Protein AF-A0A850B619-F1 (afdb_monomer_lite)

Foldseek 3Di:
DPPPPDDALQLLLLLLVCLLVVHDLVVSQVSLVVVVHHRDDPCPSVVCNVQVNVLCVLPVVVSNVCSVPNDDSVVSVVCNVCVPPPPPDD

Radius of gyration: 14.47 Å; chains: 1; bounding box: 33×34×49 Å

Structure (mmCIF, N/CA/C/O backbone):
data_AF-A0A850B619-F1
#
_entry.id   AF-A0A850B619-F1
#
loop_
_atom_site.group_PDB
_atom_site.id
_atom_site.type_symbol
_atom_site.label_atom_id
_atom_site.label_alt_id
_atom_site.label_comp_id
_atom_site.label_asym_id
_atom_site.label_entity_id
_atom_site.label_seq_id
_atom_site.pdbx_PDB_ins_code
_atom_site.Cartn_x
_atom_site.Cartn_y
_atom_site.Cartn_z
_atom_site.occupancy
_atom_site.B_iso_or_equiv
_atom_site.auth_seq_id
_atom_site.auth_comp_id
_atom_site.auth_asym_id
_atom_site.auth_atom_id
_atom_site.pdbx_PDB_model_num
ATOM 1 N N . MET A 1 1 ? 4.577 -2.680 25.260 1.00 34.03 1 MET A N 1
ATOM 2 C CA . MET A 1 1 ? 5.056 -2.794 23.867 1.00 34.03 1 MET A CA 1
ATOM 3 C C . MET A 1 1 ? 3.873 -3.209 23.015 1.00 34.03 1 MET A C 1
ATOM 5 O O . MET A 1 1 ? 3.463 -4.357 23.094 1.00 34.03 1 MET A O 1
ATOM 9 N N . SER A 1 2 ? 3.239 -2.276 22.307 1.00 36.62 2 SER A N 1
ATOM 10 C CA . SER A 1 2 ? 2.095 -2.611 21.456 1.00 36.62 2 SER A CA 1
ATOM 11 C C . SER A 1 2 ? 2.626 -3.316 20.215 1.00 36.62 2 SER A C 1
ATOM 13 O O . SER A 1 2 ? 3.181 -2.668 19.332 1.00 36.62 2 SER A O 1
ATOM 15 N N . THR A 1 3 ? 2.502 -4.640 20.159 1.00 47.84 3 THR A N 1
ATOM 16 C CA . THR A 1 3 ? 2.601 -5.406 18.915 1.00 47.84 3 THR A CA 1
ATOM 17 C C . THR A 1 3 ? 1.590 -4.797 17.949 1.00 47.84 3 THR A C 1
ATOM 19 O O . THR A 1 3 ? 0.382 -4.968 18.103 1.00 47.84 3 THR A O 1
ATOM 22 N N . GLY A 1 4 ? 2.070 -3.957 17.027 1.00 57.50 4 GLY A N 1
ATOM 23 C CA . GLY A 1 4 ? 1.214 -3.234 16.094 1.00 57.50 4 GLY A CA 1
ATOM 24 C C . GLY A 1 4 ? 0.347 -4.234 15.341 1.00 57.50 4 GLY A C 1
ATOM 25 O O . GLY A 1 4 ? 0.874 -5.139 14.696 1.00 57.50 4 GLY A O 1
ATOM 26 N N . LYS A 1 5 ? -0.978 -4.109 15.469 1.00 68.62 5 LYS A N 1
ATOM 27 C CA . LYS A 1 5 ? -1.930 -4.966 14.760 1.00 68.62 5 LYS A CA 1
ATOM 28 C C . LYS A 1 5 ? -1.581 -4.916 13.271 1.00 68.62 5 LYS A C 1
ATOM 30 O O . LYS A 1 5 ? -1.560 -3.832 12.687 1.00 68.62 5 LYS A O 1
ATOM 35 N N . ARG A 1 6 ? -1.252 -6.073 12.685 1.00 80.12 6 ARG A N 1
ATOM 36 C CA . ARG A 1 6 ? -1.021 -6.181 11.240 1.00 80.12 6 ARG A CA 1
ATOM 37 C C . ARG A 1 6 ? -2.271 -5.684 10.517 1.00 80.12 6 ARG A C 1
ATOM 39 O O . ARG A 1 6 ? -3.384 -5.964 10.963 1.00 80.12 6 ARG A O 1
ATOM 46 N N . ARG A 1 7 ? -2.065 -4.947 9.423 1.00 89.81 7 ARG A N 1
ATOM 47 C CA . ARG A 1 7 ? -3.158 -4.523 8.543 1.00 89.81 7 ARG A CA 1
ATOM 48 C C . ARG A 1 7 ? -3.935 -5.747 8.050 1.00 89.81 7 ARG A C 1
ATOM 50 O O . ARG A 1 7 ? -3.341 -6.817 7.924 1.00 89.81 7 ARG A O 1
ATOM 57 N N . SER A 1 8 ? -5.227 -5.619 7.791 1.00 93.19 8 SER A N 1
ATOM 58 C CA . SER A 1 8 ? -6.022 -6.665 7.142 1.00 93.19 8 SER A CA 1
ATOM 59 C C . SER A 1 8 ? -5.720 -6.747 5.641 1.00 93.19 8 SER A C 1
ATOM 61 O O . SER A 1 8 ? -5.047 -5.878 5.082 1.00 93.19 8 SER A O 1
ATOM 63 N N . GLU A 1 9 ? -6.220 -7.790 4.980 1.00 94.44 9 GLU A N 1
ATOM 64 C CA . GLU A 1 9 ? -6.168 -7.915 3.515 1.00 94.44 9 GLU A CA 1
ATOM 65 C C . GLU A 1 9 ? -6.906 -6.759 2.836 1.00 94.44 9 GLU A C 1
ATOM 67 O O . GLU A 1 9 ? -6.356 -6.131 1.940 1.00 94.44 9 GLU A O 1
ATOM 72 N N . ALA A 1 10 ? -8.095 -6.396 3.330 1.00 94.44 10 ALA A N 1
ATOM 73 C CA . ALA A 1 10 ? -8.857 -5.259 2.814 1.00 94.44 10 ALA A CA 1
ATOM 74 C C . ALA A 1 10 ? -8.084 -3.935 2.949 1.00 94.44 10 ALA A C 1
ATOM 76 O O . ALA A 1 10 ? -8.017 -3.155 2.000 1.00 94.44 10 ALA A O 1
ATOM 77 N N . GLU A 1 11 ? -7.442 -3.696 4.099 1.00 95.50 11 GLU A N 1
ATOM 78 C CA . GLU A 1 11 ? -6.600 -2.511 4.287 1.00 95.50 11 GLU A CA 1
ATOM 79 C C . GLU A 1 11 ? -5.407 -2.511 3.319 1.00 95.50 11 GLU A C 1
ATOM 81 O O . GLU A 1 11 ? -5.105 -1.479 2.724 1.00 95.50 11 GLU A O 1
ATOM 86 N N . ARG A 1 12 ? -4.739 -3.657 3.122 1.00 95.06 12 ARG A N 1
ATOM 87 C CA . ARG A 1 12 ? -3.623 -3.777 2.168 1.00 95.06 12 ARG A CA 1
ATOM 88 C C . ARG A 1 12 ? -4.071 -3.560 0.726 1.00 95.06 12 ARG A C 1
ATOM 90 O O . ARG A 1 12 ? -3.406 -2.820 0.009 1.00 95.06 12 ARG A O 1
ATOM 97 N N . ALA A 1 13 ? -5.200 -4.139 0.327 1.00 95.19 13 ALA A N 1
ATOM 98 C CA . ALA A 1 13 ? -5.774 -3.961 -1.002 1.00 95.19 13 ALA A CA 1
ATOM 99 C C . ALA A 1 13 ? -6.053 -2.482 -1.293 1.00 95.19 13 ALA A C 1
ATOM 101 O O . ALA A 1 13 ? -5.631 -1.976 -2.332 1.00 95.19 13 ALA A O 1
ATOM 102 N N . ILE A 1 14 ? -6.672 -1.767 -0.344 1.00 96.50 14 ILE A N 1
ATOM 103 C CA . ILE A 1 14 ? -6.898 -0.319 -0.444 1.00 96.50 14 ILE A CA 1
ATOM 104 C C . ILE A 1 14 ? -5.571 0.422 -0.602 1.00 96.50 14 ILE A C 1
ATOM 106 O O . ILE A 1 14 ? -5.432 1.217 -1.526 1.00 96.50 14 ILE A O 1
ATOM 110 N N . ILE A 1 15 ? -4.590 0.160 0.267 1.00 95.31 15 ILE A N 1
ATOM 111 C CA . ILE A 1 15 ? -3.300 0.863 0.252 1.00 95.31 15 ILE A CA 1
ATOM 112 C C . ILE A 1 15 ? -2.580 0.649 -1.084 1.00 95.31 15 ILE A C 1
ATOM 114 O O . ILE A 1 15 ? -2.178 1.620 -1.720 1.00 95.31 15 ILE A O 1
ATOM 118 N N . TYR A 1 16 ? -2.425 -0.599 -1.526 1.00 94.75 16 TYR A N 1
ATOM 119 C CA . TYR A 1 16 ? -1.676 -0.908 -2.742 1.00 94.75 16 TYR A CA 1
ATOM 120 C C . TYR A 1 16 ? -2.377 -0.386 -3.996 1.00 94.75 16 TYR A C 1
ATOM 122 O O . TYR A 1 16 ? -1.746 0.319 -4.784 1.00 94.75 16 TYR A O 1
ATOM 130 N N . ALA A 1 17 ? -3.679 -0.645 -4.150 1.00 93.38 17 ALA A N 1
ATOM 131 C CA . ALA A 1 17 ? -4.431 -0.187 -5.315 1.00 93.38 17 ALA A CA 1
ATOM 132 C C . ALA A 1 17 ? -4.507 1.345 -5.381 1.00 93.38 17 ALA A C 1
ATOM 134 O O . ALA A 1 17 ? -4.334 1.925 -6.451 1.00 93.38 17 ALA A O 1
ATOM 135 N N . ALA A 1 18 ? -4.717 2.019 -4.246 1.00 94.38 18 ALA A N 1
ATOM 136 C CA . ALA A 1 18 ? -4.808 3.473 -4.212 1.00 94.38 18 ALA A CA 1
ATOM 137 C C . ALA A 1 18 ? -3.461 4.149 -4.504 1.00 94.38 18 ALA A C 1
ATOM 139 O O . ALA A 1 18 ? -3.425 5.120 -5.257 1.00 94.38 18 ALA A O 1
ATOM 140 N N . VAL A 1 19 ? -2.356 3.623 -3.962 1.00 93.69 19 VAL A N 1
ATOM 141 C CA . VAL A 1 19 ? -1.006 4.137 -4.241 1.00 93.69 19 VAL A CA 1
ATOM 142 C C . VAL A 1 19 ? -0.625 3.908 -5.707 1.00 93.69 19 VAL A C 1
ATOM 144 O O . VAL A 1 19 ? -0.118 4.827 -6.349 1.00 93.69 19 VAL A O 1
ATOM 147 N N . MET A 1 20 ? -0.905 2.722 -6.261 1.00 92.31 20 MET A N 1
ATOM 148 C CA . MET A 1 20 ? -0.703 2.437 -7.689 1.00 92.31 20 MET A CA 1
ATOM 149 C C . MET A 1 20 ? -1.555 3.341 -8.585 1.00 92.31 20 MET A C 1
ATOM 151 O O . MET A 1 20 ? -1.071 3.839 -9.596 1.00 92.31 20 MET A O 1
ATOM 155 N N . GLY A 1 21 ? -2.808 3.585 -8.196 1.00 91.44 21 GLY A N 1
ATOM 156 C CA . GLY A 1 21 ? -3.730 4.482 -8.893 1.00 91.44 21 GLY A CA 1
ATOM 157 C C . GLY A 1 21 ? -3.445 5.973 -8.686 1.00 91.44 21 GLY A C 1
ATOM 158 O O . GLY A 1 21 ? -4.178 6.803 -9.217 1.00 91.44 21 GLY A O 1
ATOM 159 N N . GLY A 1 22 ? -2.416 6.336 -7.911 1.00 92.31 22 GLY A N 1
ATOM 160 C CA . GLY A 1 22 ? -2.019 7.726 -7.684 1.00 92.31 22 GLY A CA 1
ATOM 161 C C . GLY A 1 22 ? -2.982 8.539 -6.813 1.00 92.31 22 GLY A C 1
ATOM 162 O O . GLY A 1 22 ? -2.988 9.768 -6.896 1.00 92.31 22 GLY A O 1
ATOM 163 N N . LEU A 1 23 ? -3.800 7.889 -5.981 1.00 94.94 23 LEU A N 1
ATOM 164 C CA . LEU A 1 23 ? -4.684 8.583 -5.045 1.00 94.94 23 LEU A CA 1
ATOM 165 C C . LEU A 1 23 ? -3.884 9.306 -3.960 1.00 94.94 23 LEU A C 1
ATOM 167 O O . LEU A 1 23 ? -2.849 8.838 -3.504 1.00 94.94 23 LEU A O 1
ATOM 171 N N . THR A 1 24 ? -4.395 10.438 -3.482 1.00 93.50 24 THR A N 1
ATOM 172 C CA . THR A 1 24 ? -3.747 11.182 -2.395 1.00 93.50 24 THR A CA 1
ATOM 173 C C . THR A 1 24 ? -3.812 10.415 -1.073 1.00 93.50 24 THR A C 1
ATOM 175 O O . THR A 1 24 ? -4.767 9.681 -0.823 1.00 93.50 24 THR A O 1
ATOM 178 N N . ASN A 1 25 ? -2.849 10.648 -0.173 1.00 93.19 25 ASN A N 1
ATOM 179 C CA . ASN A 1 25 ? -2.844 10.026 1.158 1.00 93.19 25 ASN A CA 1
ATOM 180 C C . ASN A 1 25 ? -4.163 10.266 1.924 1.00 93.19 25 ASN A C 1
ATOM 182 O O . ASN A 1 25 ? -4.732 9.340 2.488 1.00 93.19 25 ASN A O 1
ATOM 186 N N . ALA A 1 26 ? -4.721 11.480 1.839 1.00 94.19 26 ALA A N 1
ATOM 187 C CA . ALA A 1 26 ? -6.018 11.801 2.438 1.00 94.19 26 ALA A CA 1
ATOM 188 C C . ALA A 1 26 ? -7.161 10.928 1.891 1.00 94.19 26 ALA A C 1
ATOM 190 O O . ALA A 1 26 ? -8.060 10.538 2.634 1.00 94.19 26 ALA A O 1
ATOM 191 N N . ARG A 1 27 ? -7.131 10.592 0.595 1.00 95.62 27 ARG A N 1
ATOM 192 C CA . ARG A 1 27 ? -8.124 9.696 0.003 1.00 95.62 27 ARG A CA 1
ATOM 193 C C . ARG A 1 27 ? -7.926 8.249 0.454 1.00 95.62 27 ARG A C 1
ATOM 195 O O . ARG A 1 27 ? -8.916 7.556 0.665 1.00 95.62 27 ARG A O 1
ATOM 202 N N . VAL A 1 28 ? -6.680 7.807 0.631 1.00 95.62 28 VAL A N 1
ATOM 203 C CA . VAL A 1 28 ? -6.370 6.487 1.206 1.00 95.62 28 VAL A CA 1
ATOM 204 C C . VAL A 1 28 ? -6.921 6.380 2.626 1.00 95.62 28 VAL A C 1
ATOM 206 O O . VAL A 1 28 ? -7.604 5.408 2.934 1.00 95.62 28 VAL A O 1
ATOM 209 N N . ASP A 1 29 ? -6.701 7.397 3.461 1.00 95.69 29 ASP A N 1
ATOM 210 C CA . ASP A 1 29 ? -7.197 7.420 4.840 1.00 95.69 29 ASP A CA 1
ATOM 211 C C . ASP A 1 29 ? -8.731 7.339 4.905 1.00 95.69 29 ASP A C 1
ATOM 213 O O . ASP A 1 29 ? -9.270 6.556 5.686 1.00 95.69 29 ASP A O 1
ATOM 217 N N . GLN A 1 30 ? -9.435 8.062 4.025 1.00 96.12 30 GLN A N 1
ATOM 218 C CA . GLN A 1 30 ? -10.898 7.970 3.908 1.00 96.12 30 GLN A CA 1
ATOM 219 C C . GLN A 1 30 ? -11.379 6.563 3.534 1.00 96.12 30 GLN A C 1
ATOM 221 O O . GLN A 1 30 ? -12.390 6.097 4.051 1.00 96.12 30 GLN A O 1
ATOM 226 N N . LEU A 1 31 ? -10.686 5.880 2.619 1.00 96.50 31 LEU A N 1
ATOM 227 C CA . LEU A 1 31 ? -11.046 4.516 2.220 1.00 96.50 31 LEU A CA 1
ATOM 228 C C . LEU A 1 31 ? -10.759 3.510 3.342 1.00 96.50 31 LEU A C 1
ATOM 230 O O . LEU A 1 31 ? -11.544 2.592 3.561 1.00 96.50 31 LEU A O 1
ATOM 234 N N . LEU A 1 32 ? -9.662 3.696 4.081 1.00 96.19 32 LEU A N 1
ATOM 235 C CA . LEU A 1 32 ? -9.338 2.865 5.240 1.00 96.19 32 LEU A CA 1
ATOM 236 C C . LEU A 1 32 ? -10.406 2.992 6.331 1.00 96.19 32 LEU A C 1
ATOM 238 O O . LEU A 1 32 ? -10.814 1.979 6.893 1.00 96.19 32 LEU A O 1
ATOM 242 N N . GLU A 1 33 ? -10.909 4.198 6.585 1.00 95.81 33 GLU A N 1
ATOM 243 C CA . GLU A 1 33 ? -11.987 4.428 7.552 1.00 95.81 33 GLU A CA 1
ATOM 244 C C . GLU A 1 33 ? -13.270 3.655 7.194 1.00 95.81 33 GLU A C 1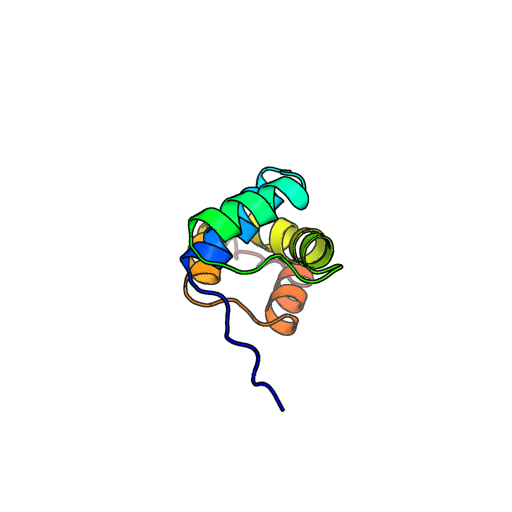
ATOM 246 O O . GLU A 1 33 ? -13.887 3.049 8.072 1.00 95.81 33 GLU A O 1
ATOM 251 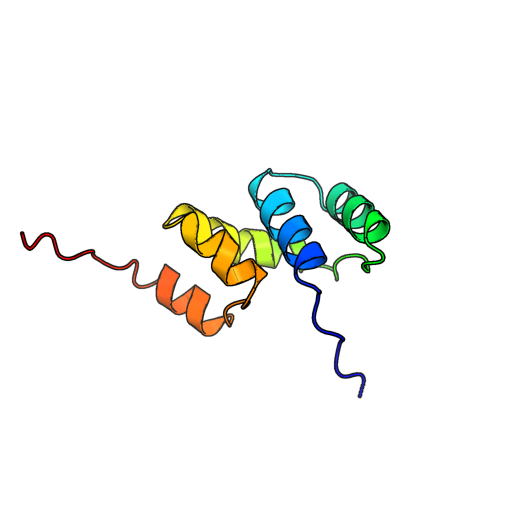N N . GLN A 1 34 ? -13.627 3.575 5.906 1.00 95.12 34 GLN A N 1
ATOM 252 C CA . GLN A 1 34 ? -14.813 2.840 5.431 1.00 95.12 34 GLN A CA 1
ATOM 253 C C . GLN A 1 34 ? -14.775 1.338 5.745 1.00 95.12 34 GLN A C 1
ATOM 255 O O . GLN A 1 34 ? -15.826 0.708 5.845 1.00 95.12 34 GLN A O 1
ATOM 260 N N . VAL A 1 35 ? -13.582 0.763 5.923 1.00 93.69 35 VAL A N 1
ATOM 261 C CA . VAL A 1 35 ? -13.396 -0.651 6.288 1.00 93.69 35 VAL A CA 1
ATOM 262 C C . VAL A 1 35 ? -13.019 -0.844 7.762 1.00 93.69 35 VAL A C 1
ATOM 264 O O . VAL A 1 35 ? -12.565 -1.919 8.154 1.00 93.69 35 VAL A O 1
ATOM 267 N N . GLY A 1 36 ? -13.179 0.191 8.596 1.00 92.81 36 GLY A N 1
ATOM 268 C CA . GLY A 1 36 ? -12.798 0.166 10.013 1.00 92.81 36 GLY A CA 1
ATOM 269 C C . GLY A 1 36 ? -11.282 0.140 10.247 1.00 92.81 36 GLY A C 1
ATOM 270 O O . GLY A 1 36 ? -10.816 -0.217 11.335 1.00 92.81 36 GLY A O 1
ATOM 271 N N . GLY A 1 37 ? -10.507 0.483 9.219 1.00 92.19 37 GLY A N 1
ATOM 272 C CA . GLY A 1 37 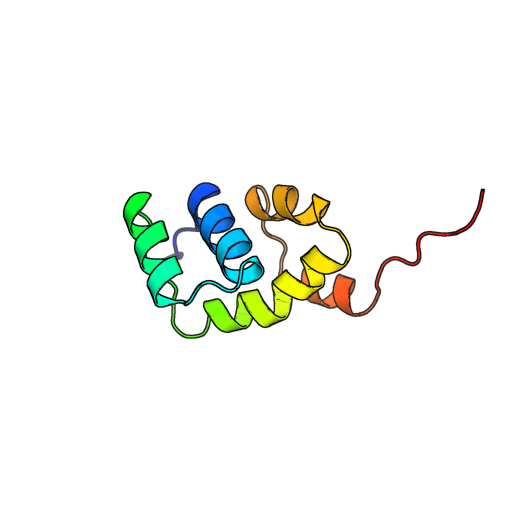? -9.061 0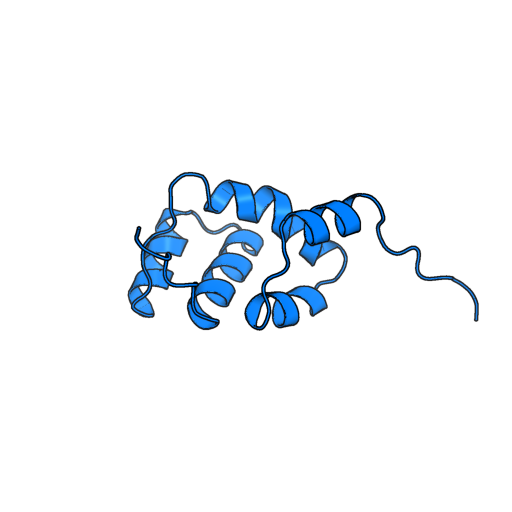.607 9.257 1.00 92.19 37 GLY A CA 1
ATOM 273 C C . GLY A 1 37 ? -8.603 1.934 9.854 1.00 92.19 37 GLY A C 1
ATOM 274 O O . GLY A 1 37 ? -9.358 2.892 10.000 1.00 92.19 37 GLY A O 1
ATOM 275 N N . ARG A 1 38 ? -7.325 1.995 10.228 1.00 92.75 38 ARG A N 1
ATOM 276 C CA . ARG A 1 38 ? -6.707 3.218 10.782 1.00 92.75 38 ARG A CA 1
ATOM 277 C C . ARG A 1 38 ? -6.041 4.053 9.683 1.00 92.75 38 ARG A C 1
ATOM 279 O O . ARG A 1 38 ? -5.546 3.448 8.734 1.00 92.75 38 ARG A O 1
ATOM 286 N N . PRO A 1 39 ? -5.879 5.375 9.843 1.00 93.06 39 PRO A N 1
ATOM 287 C CA . PRO A 1 39 ? -5.060 6.173 8.931 1.00 93.06 39 PRO A CA 1
ATOM 288 C C . PRO A 1 39 ? -3.642 5.615 8.765 1.00 93.06 39 PRO A C 1
ATOM 290 O O . PRO A 1 39 ? -3.123 4.919 9.652 1.00 93.06 39 PRO A O 1
ATOM 293 N N . LEU A 1 40 ? -3.008 5.889 7.629 1.00 89.62 40 LEU A N 1
ATOM 294 C CA . LEU A 1 40 ? -1.618 5.513 7.405 1.00 89.62 40 LEU A CA 1
ATOM 295 C C . LEU A 1 40 ? -0.679 6.316 8.321 1.00 89.62 40 LEU A C 1
ATOM 297 O O . LEU A 1 40 ? -0.841 7.527 8.474 1.00 89.62 40 LEU A O 1
ATOM 301 N N . PRO A 1 41 ? 0.349 5.679 8.913 1.00 89.31 41 PRO A N 1
ATOM 302 C CA . PRO A 1 41 ? 1.392 6.418 9.605 1.00 89.31 41 PRO A CA 1
ATOM 303 C C . PRO A 1 41 ? 2.110 7.389 8.653 1.00 89.31 41 PRO A C 1
ATOM 305 O O . PRO A 1 41 ? 2.275 7.070 7.466 1.00 89.31 41 PRO A O 1
ATOM 308 N N . PRO A 1 42 ? 2.618 8.527 9.160 1.00 86.00 42 PRO A N 1
ATOM 309 C CA . PRO A 1 42 ? 3.413 9.456 8.364 1.00 86.00 42 PRO A CA 1
ATOM 310 C C . PRO A 1 42 ? 4.540 8.737 7.608 1.00 86.00 42 PRO A C 1
ATOM 312 O O . PRO A 1 42 ? 5.232 7.887 8.166 1.00 86.00 42 PRO A O 1
ATOM 315 N N . GLY A 1 43 ? 4.700 9.042 6.319 1.00 87.06 43 GLY A N 1
ATOM 316 C CA . GLY A 1 43 ? 5.731 8.446 5.459 1.00 87.06 43 GLY A CA 1
ATOM 317 C C . GLY A 1 43 ? 5.448 7.022 4.961 1.00 87.06 43 GLY A C 1
ATOM 318 O O . GLY A 1 43 ? 6.126 6.574 4.039 1.00 87.06 43 GLY A O 1
ATOM 319 N N . SER A 1 44 ? 4.430 6.322 5.482 1.00 89.38 44 SER A N 1
ATOM 320 C CA . SER A 1 44 ? 4.072 4.975 4.999 1.00 89.38 44 SER A CA 1
ATOM 321 C C . SER A 1 44 ? 3.572 5.000 3.556 1.00 89.38 44 SER A C 1
ATOM 323 O O . SER A 1 44 ? 3.937 4.127 2.776 1.00 89.38 44 SER A O 1
ATOM 325 N N . TYR A 1 45 ? 2.798 6.024 3.183 1.00 91.75 45 TYR A N 1
ATOM 326 C CA . TYR A 1 45 ? 2.344 6.223 1.805 1.00 91.75 45 TYR A CA 1
ATOM 327 C C . TYR A 1 45 ? 3.528 6.316 0.826 1.00 91.75 45 TYR A C 1
ATOM 329 O O . TYR A 1 45 ? 3.601 5.555 -0.137 1.00 91.75 45 TYR A O 1
ATOM 337 N N . GLU A 1 46 ? 4.503 7.184 1.111 1.00 92.81 46 GLU A N 1
ATOM 338 C CA . GLU A 1 46 ? 5.689 7.363 0.260 1.00 92.81 46 GLU A CA 1
ATOM 339 C C . GLU A 1 46 ? 6.578 6.118 0.228 1.00 92.81 46 GLU A C 1
ATOM 341 O O . GLU A 1 46 ? 7.140 5.779 -0.813 1.00 92.81 46 GLU A O 1
ATOM 346 N N . TRP A 1 47 ? 6.681 5.394 1.344 1.00 90.75 47 TRP A N 1
ATOM 347 C CA . TRP A 1 47 ? 7.415 4.135 1.383 1.00 90.75 47 TRP A CA 1
ATOM 348 C C . TRP A 1 47 ? 6.762 3.063 0.502 1.00 90.75 47 TRP A C 1
ATOM 350 O O . TRP A 1 47 ? 7.447 2.451 -0.316 1.00 90.75 47 TRP A O 1
ATOM 360 N N . VAL A 1 48 ? 5.439 2.880 0.595 1.00 91.81 48 VAL A N 1
ATOM 361 C CA . VAL A 1 48 ? 4.707 1.960 -0.292 1.00 91.81 48 VAL A CA 1
ATOM 362 C C . VAL A 1 48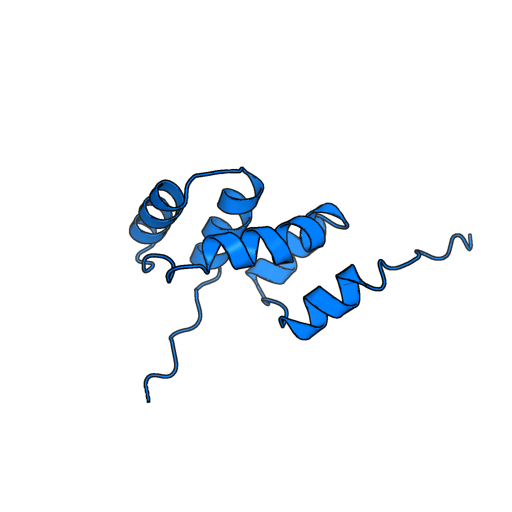 ? 4.871 2.397 -1.745 1.00 91.81 48 VAL A C 1
ATOM 364 O O . VAL A 1 48 ? 5.207 1.578 -2.594 1.00 91.81 48 VAL A O 1
ATOM 367 N N . LYS A 1 49 ? 4.727 3.690 -2.036 1.00 92.69 49 LYS A N 1
ATOM 368 C CA . LYS A 1 49 ? 4.910 4.224 -3.387 1.00 92.69 49 LYS A CA 1
ATOM 369 C C . LYS A 1 49 ? 6.299 3.922 -3.946 1.00 92.69 49 LYS A C 1
ATOM 371 O O . LYS A 1 49 ? 6.418 3.482 -5.081 1.00 92.69 49 LYS A O 1
ATOM 376 N N . ARG A 1 50 ? 7.354 4.124 -3.157 1.00 91.88 50 ARG A N 1
ATOM 377 C CA . ARG A 1 50 ? 8.740 3.918 -3.594 1.00 91.88 50 ARG A CA 1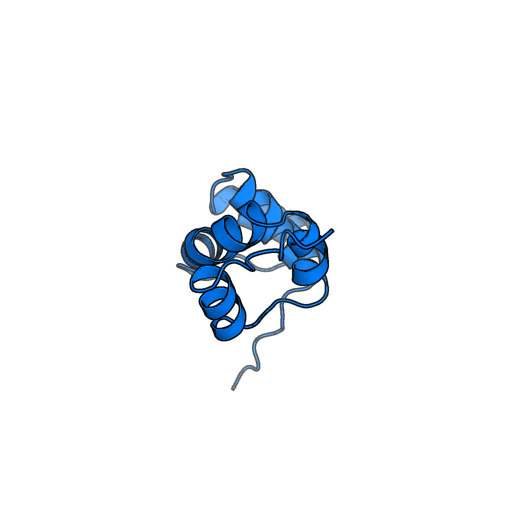
ATOM 378 C C . ARG A 1 50 ? 9.122 2.442 -3.717 1.00 91.88 50 ARG A C 1
ATOM 380 O O . ARG A 1 50 ? 9.935 2.111 -4.572 1.00 91.88 50 ARG A O 1
ATOM 387 N N . SER A 1 51 ? 8.594 1.579 -2.852 1.00 90.19 51 SER A N 1
ATOM 388 C CA . SER A 1 51 ? 9.005 0.172 -2.775 1.00 90.19 51 SER A CA 1
ATOM 389 C C . SER A 1 51 ? 8.061 -0.771 -3.514 1.00 90.19 51 SER A C 1
ATOM 391 O O . SER A 1 51 ? 8.518 -1.618 -4.271 1.00 90.19 51 SER A O 1
ATOM 393 N N . TYR A 1 52 ? 6.752 -0.630 -3.314 1.00 89.50 52 TYR A N 1
ATOM 394 C CA . TYR A 1 52 ? 5.767 -1.575 -3.836 1.00 89.50 52 TYR A CA 1
ATOM 395 C C . TYR A 1 52 ? 5.343 -1.266 -5.268 1.00 89.50 52 TYR A C 1
ATOM 397 O O . TYR A 1 52 ? 5.128 -2.196 -6.034 1.00 89.50 52 TYR A O 1
ATOM 405 N N . VAL A 1 53 ? 5.255 0.009 -5.666 1.00 90.38 53 VAL A N 1
ATOM 406 C CA . VAL A 1 53 ? 4.851 0.336 -7.047 1.00 90.38 53 VAL A CA 1
ATOM 407 C C . VAL A 1 53 ? 5.832 -0.246 -8.069 1.00 90.38 53 VAL A C 1
ATOM 409 O O . VAL A 1 53 ? 5.364 -0.955 -8.954 1.00 90.38 53 VAL A O 1
ATOM 412 N N . PRO A 1 54 ? 7.167 -0.074 -7.948 1.00 90.62 54 PRO A N 1
ATOM 413 C CA . PRO A 1 54 ? 8.100 -0.727 -8.869 1.00 90.62 54 PRO A CA 1
ATOM 414 C C . PRO A 1 54 ? 8.023 -2.258 -8.803 1.00 90.62 54 PRO A C 1
ATOM 416 O O . PRO A 1 54 ? 8.125 -2.928 -9.826 1.00 90.62 54 PRO A O 1
ATOM 419 N N . TYR A 1 55 ? 7.796 -2.808 -7.606 1.00 88.31 55 TYR A N 1
ATOM 420 C CA . TYR A 1 55 ? 7.702 -4.250 -7.379 1.00 88.31 55 TYR A CA 1
ATOM 421 C C . TYR A 1 55 ? 6.500 -4.883 -8.098 1.00 88.31 55 TYR A C 1
ATOM 423 O O . TYR A 1 55 ? 6.628 -5.984 -8.631 1.00 88.31 55 TYR A O 1
ATOM 431 N N . PHE A 1 56 ? 5.368 -4.173 -8.150 1.00 89.50 56 PHE A N 1
ATOM 432 C CA . PHE A 1 56 ? 4.166 -4.589 -8.877 1.00 89.50 56 PHE A CA 1
ATOM 433 C C . PHE A 1 56 ? 4.225 -4.272 -10.370 1.00 89.50 56 PHE A C 1
ATOM 435 O O . PHE A 1 56 ? 3.716 -5.044 -11.170 1.00 89.50 56 PHE A O 1
ATOM 442 N N . LEU A 1 57 ? 4.838 -3.153 -10.766 1.00 84.25 57 LEU A N 1
ATOM 443 C CA . LEU A 1 57 ? 4.954 -2.784 -12.180 1.00 84.25 57 LEU A CA 1
ATOM 444 C C . LEU A 1 57 ? 5.760 -3.804 -12.990 1.00 84.25 57 LEU A C 1
ATOM 446 O O . LEU A 1 57 ? 5.476 -3.981 -14.168 1.00 84.25 57 LEU A O 1
ATOM 450 N N . GLY A 1 58 ? 6.732 -4.477 -12.366 1.00 77.81 58 GLY A N 1
ATOM 451 C CA . GLY A 1 58 ? 7.455 -5.570 -13.015 1.00 77.81 58 GLY A CA 1
ATOM 452 C C . GLY A 1 58 ? 6.594 -6.816 -13.248 1.00 77.81 58 GLY A C 1
ATOM 453 O O . GLY A 1 58 ? 6.793 -7.498 -14.243 1.00 77.81 58 GLY A O 1
ATOM 454 N N . GLN A 1 59 ? 5.644 -7.105 -12.351 1.00 86.88 59 GLN A N 1
ATOM 455 C CA . GLN A 1 59 ? 4.812 -8.316 -12.343 1.00 86.88 59 GLN A CA 1
ATOM 456 C C . GLN A 1 59 ? 3.519 -8.042 -11.542 1.00 86.88 59 GLN A C 1
ATOM 458 O O . GLN A 1 59 ? 3.517 -8.050 -10.306 1.00 86.88 59 GLN A O 1
ATOM 463 N N . LEU A 1 60 ? 2.420 -7.721 -12.243 1.00 84.94 60 LEU A N 1
ATOM 464 C CA . LEU A 1 60 ? 1.161 -7.261 -11.623 1.00 84.94 60 LEU A CA 1
ATOM 465 C C . LEU A 1 60 ? 0.436 -8.349 -10.817 1.00 84.94 60 LEU A C 1
ATOM 467 O O . LEU A 1 60 ? -0.305 -8.039 -9.885 1.00 84.94 60 LEU A O 1
ATOM 471 N N . ASP A 1 61 ? 0.664 -9.615 -11.142 1.00 86.19 61 ASP A N 1
ATOM 472 C CA . ASP A 1 61 ? 0.179 -10.794 -10.420 1.00 86.19 61 ASP A CA 1
ATOM 473 C C . ASP A 1 61 ? 0.663 -10.836 -8.958 1.00 86.19 61 ASP A C 1
ATOM 475 O O . ASP A 1 61 ? -0.055 -11.304 -8.070 1.00 86.19 61 ASP A O 1
ATOM 479 N N . ARG A 1 62 ? 1.816 -10.221 -8.660 1.00 88.88 62 ARG A N 1
ATOM 480 C CA . ARG A 1 62 ? 2.333 -10.075 -7.288 1.00 88.88 62 ARG A CA 1
ATOM 481 C C . ARG A 1 62 ? 1.438 -9.239 -6.377 1.00 88.88 62 ARG A C 1
ATOM 483 O O . ARG A 1 62 ? 1.595 -9.307 -5.157 1.00 88.88 62 ARG A O 1
ATOM 490 N N . LEU A 1 63 ? 0.516 -8.444 -6.928 1.00 90.31 63 LEU A N 1
ATOM 491 C CA . LEU A 1 63 ? -0.407 -7.633 -6.135 1.00 90.31 63 LEU A CA 1
ATOM 492 C C . LEU A 1 63 ? -1.297 -8.509 -5.248 1.00 90.31 63 LEU A C 1
ATOM 494 O O . LEU A 1 63 ? -1.393 -8.249 -4.050 1.00 90.31 63 LEU A O 1
ATOM 498 N N . GLY A 1 64 ? -1.906 -9.557 -5.812 1.00 90.06 64 GLY A N 1
ATOM 499 C CA . GLY A 1 64 ? -2.761 -10.480 -5.058 1.00 90.06 64 GLY A CA 1
ATOM 500 C C . GLY A 1 64 ? -1.980 -11.175 -3.943 1.00 90.06 64 GLY A C 1
ATOM 501 O O . GLY A 1 64 ? -2.370 -11.118 -2.777 1.00 90.06 64 GLY A O 1
ATOM 502 N N . ALA A 1 65 ? -0.800 -11.701 -4.281 1.00 90.56 65 ALA A N 1
ATOM 503 C CA . ALA A 1 65 ? 0.091 -12.338 -3.317 1.00 90.56 65 ALA A CA 1
ATOM 504 C C . ALA A 1 65 ? 0.510 -11.384 -2.184 1.00 90.56 65 ALA A C 1
ATOM 506 O O . ALA A 1 65 ? 0.504 -11.774 -1.022 1.00 90.56 65 ALA A O 1
ATOM 507 N N . ALA A 1 66 ? 0.816 -10.117 -2.482 1.00 90.81 66 ALA A N 1
ATOM 508 C CA . ALA A 1 66 ? 1.164 -9.130 -1.459 1.00 90.81 66 ALA A CA 1
ATOM 509 C C . ALA A 1 66 ? -0.033 -8.723 -0.580 1.00 90.81 66 ALA A C 1
ATOM 511 O O . ALA A 1 66 ? 0.151 -8.348 0.584 1.00 90.81 66 ALA A O 1
ATOM 512 N N . ILE A 1 67 ? -1.258 -8.787 -1.111 1.00 92.62 67 ILE A N 1
ATOM 513 C CA . ILE A 1 67 ? -2.483 -8.565 -0.336 1.00 92.62 67 ILE A CA 1
ATOM 514 C C . ILE A 1 67 ? -2.690 -9.698 0.666 1.00 92.62 67 ILE A C 1
ATOM 516 O O . ILE A 1 67 ? -2.995 -9.403 1.815 1.00 92.62 67 ILE A O 1
ATOM 520 N N . GLU A 1 68 ? -2.490 -10.959 0.305 1.00 91.94 68 GLU A N 1
ATOM 521 C CA . GLU A 1 68 ? -2.657 -12.094 1.230 1.00 91.94 68 GLU A CA 1
ATOM 522 C C . GLU A 1 68 ? -1.457 -12.217 2.185 1.00 91.94 68 GLU A C 1
ATOM 524 O O . GLU A 1 68 ? -1.591 -12.282 3.414 1.00 91.94 68 GLU A O 1
ATOM 529 N N . HIS A 1 69 ? -0.257 -12.139 1.617 1.00 89.81 69 HIS A N 1
ATOM 530 C CA . HIS A 1 69 ? 1.021 -12.397 2.265 1.00 89.81 69 HIS A CA 1
ATOM 531 C C . HIS A 1 69 ? 2.021 -11.269 1.951 1.00 89.81 69 HIS A C 1
ATOM 533 O O . HIS A 1 69 ? 2.837 -11.387 1.036 1.00 89.81 69 HIS A O 1
ATOM 539 N N . PRO A 1 70 ? 1.994 -10.152 2.707 1.00 86.69 70 PRO A N 1
ATOM 540 C CA . PRO A 1 70 ? 2.834 -8.999 2.405 1.00 86.69 70 PRO A CA 1
ATOM 541 C C . PRO A 1 70 ? 4.327 -9.359 2.503 1.00 86.69 70 PRO A C 1
ATOM 543 O O . PRO A 1 70 ? 4.763 -9.844 3.557 1.00 86.69 70 PRO A O 1
ATOM 546 N N . PRO A 1 71 ? 5.123 -9.104 1.448 1.00 86.81 71 PRO A N 1
ATOM 547 C CA . PRO A 1 71 ? 6.542 -9.421 1.442 1.00 86.81 71 PRO A CA 1
ATOM 548 C C . PRO A 1 71 ? 7.321 -8.560 2.439 1.00 86.81 71 PRO A C 1
ATOM 550 O O . PRO A 1 71 ? 6.921 -7.458 2.830 1.00 86.81 71 PRO A O 1
ATOM 553 N N . THR A 1 72 ? 8.482 -9.063 2.851 1.00 88.75 72 THR A N 1
ATOM 554 C CA . THR A 1 72 ? 9.401 -8.291 3.689 1.00 88.75 72 THR A CA 1
ATOM 555 C C . THR A 1 72 ? 10.089 -7.200 2.867 1.00 88.75 72 THR A C 1
ATOM 557 O O . THR A 1 72 ? 10.239 -7.310 1.651 1.00 88.75 72 THR A O 1
ATOM 560 N N . ALA A 1 73 ? 10.563 -6.145 3.535 1.00 85.25 73 ALA A N 1
ATOM 561 C CA . ALA A 1 73 ? 11.317 -5.082 2.870 1.00 85.25 73 ALA A CA 1
ATOM 562 C C . ALA A 1 73 ? 12.589 -5.608 2.177 1.00 85.25 73 ALA A C 1
ATOM 564 O O . ALA A 1 73 ? 12.954 -5.112 1.113 1.00 85.25 73 ALA A O 1
ATOM 565 N N . THR A 1 74 ? 13.241 -6.616 2.769 1.00 88.00 74 THR A N 1
ATOM 566 C CA . THR A 1 74 ? 14.409 -7.290 2.187 1.00 88.00 74 THR A CA 1
ATOM 567 C C . THR A 1 74 ? 14.046 -7.979 0.880 1.00 88.00 74 THR A C 1
ATOM 569 O O . THR A 1 74 ? 14.693 -7.708 -0.124 1.00 88.00 74 THR A O 1
ATOM 572 N N . HIS A 1 75 ? 12.963 -8.763 0.870 1.00 87.50 75 HIS A N 1
ATOM 573 C CA . HIS A 1 75 ? 12.506 -9.463 -0.329 1.00 87.50 75 HIS A CA 1
ATOM 574 C C . HIS A 1 75 ? 12.196 -8.489 -1.471 1.00 87.50 75 HIS A C 1
ATOM 576 O O . HIS A 1 75 ? 12.716 -8.640 -2.567 1.00 87.50 75 HIS A O 1
ATOM 582 N N . ILE A 1 76 ? 11.439 -7.419 -1.190 1.00 87.81 76 ILE A N 1
ATOM 583 C CA . ILE A 1 76 ? 11.144 -6.383 -2.193 1.00 87.81 76 ILE A CA 1
ATOM 584 C C . ILE A 1 76 ? 12.439 -5.794 -2.757 1.00 87.81 76 ILE A C 1
ATOM 586 O O . ILE A 1 76 ? 12.569 -5.620 -3.964 1.00 87.81 76 ILE A O 1
ATOM 590 N N . LYS A 1 77 ? 13.407 -5.475 -1.891 1.00 86.56 77 LYS A N 1
ATOM 591 C CA . LYS A 1 77 ? 14.680 -4.894 -2.321 1.00 86.56 77 LYS A CA 1
ATOM 592 C C . LYS A 1 77 ? 15.469 -5.859 -3.208 1.00 86.56 77 LYS A C 1
ATOM 594 O O . LYS A 1 77 ? 15.990 -5.417 -4.223 1.00 86.56 77 LYS A O 1
ATOM 599 N N . GLU A 1 78 ? 15.556 -7.133 -2.840 1.00 87.31 78 GLU A N 1
ATOM 600 C CA . GLU A 1 78 ? 16.244 -8.164 -3.628 1.00 87.31 78 GLU A CA 1
ATOM 601 C C . GLU A 1 78 ? 15.618 -8.308 -5.017 1.00 87.31 78 GLU A C 1
ATOM 603 O O . GLU A 1 78 ? 16.332 -8.230 -6.012 1.00 87.31 78 GLU A O 1
ATOM 608 N N . THR A 1 79 ? 14.288 -8.390 -5.096 1.00 84.88 79 THR A N 1
ATOM 609 C CA . THR A 1 79 ? 13.559 -8.482 -6.368 1.00 84.88 79 THR A CA 1
ATOM 610 C C . THR A 1 79 ? 13.731 -7.249 -7.256 1.00 84.88 79 THR A C 1
ATOM 612 O O . THR A 1 79 ? 13.708 -7.357 -8.477 1.00 84.88 79 THR A O 1
ATOM 615 N N . LEU A 1 80 ? 13.890 -6.060 -6.668 1.00 83.06 80 LEU A N 1
ATOM 616 C CA . LEU A 1 80 ? 14.138 -4.830 -7.427 1.00 83.06 80 LEU A CA 1
ATOM 617 C C . LEU A 1 80 ? 15.593 -4.689 -7.899 1.00 83.06 80 LEU A C 1
ATOM 619 O O . LEU A 1 80 ? 15.844 -3.936 -8.834 1.00 83.06 80 LEU A O 1
ATOM 623 N N . VAL A 1 81 ? 16.546 -5.360 -7.243 1.00 80.44 81 VAL A N 1
ATOM 624 C CA . VAL A 1 81 ? 17.974 -5.354 -7.620 1.00 80.44 81 VAL A CA 1
ATOM 625 C C . VAL A 1 81 ? 18.277 -6.441 -8.651 1.00 80.44 81 VAL A C 1
ATOM 627 O O . VAL A 1 81 ? 19.078 -6.212 -9.552 1.00 80.44 81 VAL A O 1
ATOM 630 N N . HIS A 1 82 ? 17.613 -7.589 -8.536 1.00 67.50 82 HIS A N 1
ATOM 631 C CA . HIS A 1 82 ? 17.678 -8.699 -9.477 1.00 67.50 82 HIS A CA 1
ATOM 632 C C . HIS A 1 82 ? 16.270 -8.937 -10.035 1.00 67.50 82 HIS A C 1
ATOM 634 O O . HIS A 1 82 ? 15.566 -9.822 -9.536 1.00 67.50 82 HIS A O 1
ATOM 640 N N . PRO A 1 83 ? 15.805 -8.126 -11.008 1.00 61.69 83 PRO A N 1
ATOM 641 C CA . PRO A 1 83 ? 14.607 -8.494 -11.747 1.00 61.69 83 PRO A CA 1
ATOM 642 C C . PRO A 1 83 ? 14.868 -9.882 -12.334 1.00 61.69 83 PRO A C 1
ATOM 644 O O . PRO A 1 83 ? 15.945 -10.108 -12.878 1.00 61.69 83 PRO A O 1
ATOM 647 N N . HIS A 1 84 ? 13.948 -10.823 -12.120 1.00 56.72 84 HIS A N 1
ATOM 648 C CA . HIS A 1 84 ? 14.081 -12.182 -12.638 1.00 56.72 84 HIS A CA 1
ATOM 649 C C . HIS A 1 84 ? 14.315 -12.065 -14.149 1.00 56.72 84 HIS A C 1
ATOM 651 O O . HIS A 1 84 ? 13.446 -11.568 -14.864 1.00 56.72 84 HIS A O 1
ATOM 657 N N . GLU A 1 85 ? 15.524 -12.393 -14.599 1.00 54.88 85 GLU A N 1
ATOM 658 C CA . GLU A 1 85 ? 15.784 -12.701 -15.996 1.00 54.88 85 GLU A CA 1
ATOM 659 C C . GLU A 1 85 ? 15.044 -14.017 -16.199 1.00 54.88 85 GLU A C 1
ATOM 661 O O . GLU A 1 85 ? 15.506 -15.060 -15.744 1.00 54.88 85 GLU A O 1
ATOM 666 N N . ASP A 1 86 ? 13.814 -13.942 -16.710 1.00 52.31 86 ASP A N 1
ATOM 667 C CA . ASP A 1 86 ? 13.149 -15.133 -17.211 1.00 52.31 86 ASP A CA 1
ATOM 668 C C . ASP A 1 86 ? 14.073 -15.674 -18.307 1.00 52.31 86 ASP A C 1
ATOM 670 O O . ASP A 1 86 ? 14.304 -15.006 -19.315 1.00 52.31 86 ASP A O 1
ATOM 674 N N . ASP A 1 87 ? 14.686 -16.826 -18.034 1.00 50.25 87 ASP A N 1
ATOM 675 C CA . ASP A 1 87 ? 15.457 -17.595 -18.995 1.00 50.25 87 ASP A CA 1
ATOM 676 C C . ASP A 1 87 ? 14.611 -17.760 -20.271 1.00 50.25 87 ASP A C 1
ATOM 678 O O . ASP A 1 87 ? 13.633 -18.514 -20.302 1.00 50.25 87 ASP A O 1
ATOM 682 N N . ASP A 1 88 ? 14.993 -17.036 -21.326 1.00 49.59 88 ASP A N 1
ATOM 683 C CA . ASP A 1 88 ? 14.680 -17.351 -22.721 1.00 49.59 88 ASP A CA 1
ATOM 684 C C . ASP A 1 88 ? 15.383 -18.681 -23.073 1.00 49.59 88 ASP A C 1
ATOM 686 O O . ASP A 1 88 ? 16.357 -18.719 -23.820 1.00 49.59 88 ASP A O 1
ATOM 690 N N . ASP A 1 89 ? 14.911 -19.782 -22.493 1.00 52.28 89 ASP A N 1
ATOM 691 C CA . ASP A 1 89 ? 15.248 -21.148 -22.889 1.00 52.28 89 ASP A CA 1
ATOM 692 C C . ASP A 1 89 ? 13.936 -21.906 -23.153 1.00 52.28 89 ASP A C 1
ATOM 694 O O . ASP A 1 89 ? 13.439 -22.671 -22.319 1.00 52.28 89 ASP A O 1
ATOM 698 N N . LEU A 1 90 ? 13.359 -21.682 -24.341 1.00 49.78 90 LEU A N 1
ATOM 699 C CA . LEU A 1 90 ? 12.493 -22.659 -25.010 1.00 49.78 90 LEU A CA 1
ATOM 700 C C . LEU A 1 90 ? 12.641 -22.627 -26.536 1.00 49.78 90 LEU A C 1
ATOM 702 O O . LEU A 1 90 ? 12.521 -21.533 -27.131 1.00 49.78 90 LEU A O 1
#

pLDDT: mean 84.87, std 14.73, range [34.03, 96.5]

Sequence (90 aa):
MSTGKRRSEAERAIIYAAVMGGLTNARVDQLLEQVGGRPLPPGSYEWVKRSYVPYFLGQLDRLGAAIEHPPTATHIKETLVHPHEDDDDL

Secondary structure (DSSP, 8-state):
---PPPPPHHHHHHHHHHHHTT--HHHHHHHHHHTTPPPPPTTHHHHHHHHHHHHHHS-TTHHHHHHHSPPPHHHHHHHHHS--------